Protein AF-A0A3D0STI3-F1 (afdb_monomer_lite)

Foldseek 3Di:
DDPPQDFPDQWDWDADPNDIDTGHGDGDDPPDPQPPDHPDPDDDDDPCVVVVVVVQVVQQVQLVVDDDDVVQPPAFDWDWDDDPNDIKTKTAHSVRPTIDID

Structure (mmCIF, N/CA/C/O backbone):
data_AF-A0A3D0STI3-F1
#
_entry.id   AF-A0A3D0STI3-F1
#
loop_
_atom_site.group_PDB
_atom_site.id
_atom_site.type_symbol
_atom_site.label_atom_id
_atom_site.label_alt_id
_atom_site.label_comp_id
_atom_site.label_asym_id
_atom_site.label_entity_id
_atom_site.label_seq_id
_atom_site.pdbx_PDB_ins_code
_atom_site.Cartn_x
_atom_site.Cartn_y
_atom_site.Cartn_z
_atom_site.occupancy
_atom_site.B_iso_or_equiv
_atom_site.auth_seq_id
_atom_site.auth_comp_id
_atom_site.auth_asym_id
_atom_site.auth_atom_id
_atom_site.pdbx_PDB_model_num
ATOM 1 N N . MET A 1 1 ? -4.125 12.640 -24.286 1.00 36.78 1 MET A N 1
ATOM 2 C CA . MET A 1 1 ? -4.454 13.516 -23.145 1.00 36.78 1 MET A CA 1
ATOM 3 C C . MET A 1 1 ? -3.466 13.141 -22.053 1.00 36.78 1 MET A C 1
ATOM 5 O O . MET A 1 1 ? -3.618 12.083 -21.458 1.00 36.78 1 MET A O 1
ATOM 9 N N . ASP A 1 2 ? -2.382 13.907 -21.917 1.00 35.31 2 ASP A N 1
ATOM 10 C CA . ASP A 1 2 ? -1.295 13.604 -20.977 1.00 35.31 2 ASP A CA 1
ATOM 11 C C . ASP A 1 2 ? -1.667 14.109 -19.587 1.00 35.31 2 ASP A C 1
ATOM 13 O O . ASP A 1 2 ? -1.404 15.254 -19.221 1.00 35.31 2 ASP A O 1
ATOM 17 N N . PHE A 1 3 ? -2.306 13.252 -18.798 1.00 41.69 3 PHE A N 1
ATOM 18 C CA . PHE A 1 3 ? -2.485 13.518 -17.378 1.00 41.69 3 PHE A CA 1
ATOM 19 C C . PHE A 1 3 ? -1.203 13.109 -16.651 1.00 41.69 3 PHE A C 1
ATOM 21 O O . PHE A 1 3 ? -1.072 11.990 -16.160 1.00 41.69 3 PHE A O 1
ATOM 28 N N . ILE A 1 4 ? -0.218 14.012 -16.609 1.00 47.84 4 ILE A N 1
ATOM 29 C CA . ILE A 1 4 ? 0.932 13.846 -15.716 1.00 47.84 4 ILE A CA 1
ATOM 30 C C . ILE A 1 4 ? 0.436 14.120 -14.296 1.00 47.84 4 ILE A C 1
ATOM 32 O O . ILE A 1 4 ? 0.417 15.259 -13.829 1.00 47.84 4 ILE A O 1
ATOM 36 N N . THR A 1 5 ? 0.021 13.062 -13.606 1.00 48.84 5 THR A N 1
ATOM 37 C CA . THR A 1 5 ? -0.314 13.116 -12.184 1.00 48.84 5 THR A CA 1
ATOM 38 C C . THR A 1 5 ? 0.957 13.420 -11.398 1.00 48.84 5 THR A C 1
ATOM 40 O O . THR A 1 5 ? 1.827 12.564 -11.231 1.00 48.84 5 THR A O 1
ATOM 43 N N . ARG A 1 6 ? 1.103 14.670 -10.947 1.00 54.91 6 ARG A N 1
ATOM 44 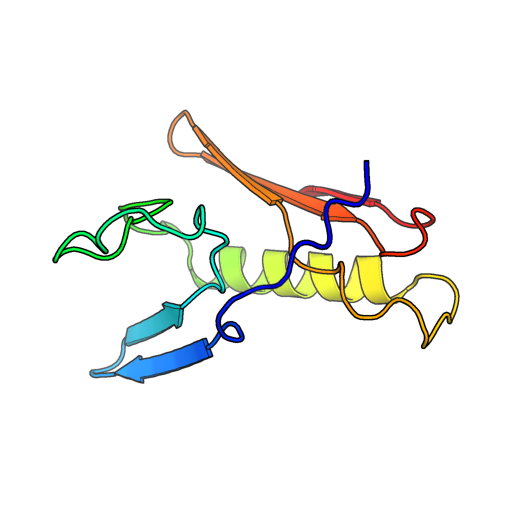C CA . ARG A 1 6 ? 2.228 15.109 -10.120 1.00 54.91 6 ARG A CA 1
ATOM 45 C C . ARG A 1 6 ? 1.707 15.479 -8.741 1.00 54.91 6 ARG A C 1
ATOM 47 O O . ARG A 1 6 ? 0.995 16.466 -8.584 1.00 54.91 6 ARG A O 1
ATOM 54 N N . TYR A 1 7 ? 2.075 14.682 -7.747 1.00 57.66 7 TYR A N 1
ATOM 55 C CA . TYR A 1 7 ? 1.811 15.013 -6.354 1.00 57.66 7 TYR A CA 1
ATOM 56 C C . TYR A 1 7 ? 2.536 16.303 -5.967 1.00 57.66 7 TYR A C 1
ATOM 58 O O . TYR A 1 7 ? 3.682 16.527 -6.366 1.00 57.66 7 TYR A O 1
ATOM 66 N N . ARG A 1 8 ? 1.869 17.152 -5.180 1.00 63.97 8 ARG A N 1
ATOM 67 C CA . ARG A 1 8 ? 2.438 18.428 -4.716 1.00 63.97 8 ARG A CA 1
ATOM 68 C C . ARG A 1 8 ? 3.571 18.220 -3.705 1.00 63.97 8 ARG A C 1
ATOM 70 O O . ARG A 1 8 ? 4.481 19.038 -3.640 1.00 63.97 8 ARG A O 1
ATOM 77 N N . GLN A 1 9 ? 3.514 17.126 -2.947 1.00 66.38 9 GLN A N 1
ATOM 78 C CA . GLN A 1 9 ? 4.488 16.737 -1.927 1.00 66.38 9 GLN A CA 1
ATOM 79 C C . GLN A 1 9 ? 4.514 15.206 -1.767 1.00 66.38 9 GLN A C 1
ATOM 81 O O . GLN A 1 9 ? 3.510 14.567 -2.093 1.00 66.38 9 GLN A O 1
ATOM 86 N N . PRO A 1 10 ? 5.624 14.607 -1.296 1.00 70.06 10 PRO A N 1
ATOM 87 C CA . PRO A 1 10 ? 5.672 13.183 -0.967 1.00 70.06 10 PRO A CA 1
ATOM 88 C C . PRO A 1 10 ? 4.817 12.854 0.267 1.00 70.06 10 PRO A C 1
ATOM 90 O O . PRO A 1 10 ? 4.572 13.717 1.110 1.00 70.06 10 PRO A O 1
ATOM 93 N N . SER A 1 11 ? 4.394 11.593 0.386 1.00 71.19 11 SER A N 1
ATOM 94 C CA . SER A 1 11 ? 3.778 11.063 1.608 1.00 71.19 11 SER A CA 1
ATOM 95 C C . SER A 1 11 ? 4.786 11.075 2.765 1.00 71.19 11 SER A C 1
ATOM 97 O O . SER A 1 11 ? 5.981 10.863 2.550 1.00 71.19 11 SER A O 1
ATOM 99 N N . LEU A 1 12 ? 4.311 11.291 3.990 1.00 78.69 12 LEU A N 1
ATOM 100 C CA . LEU A 1 12 ? 5.122 11.402 5.203 1.00 78.69 12 LEU A CA 1
ATOM 101 C C . LEU A 1 12 ? 4.533 10.535 6.318 1.00 78.69 12 LEU A C 1
ATOM 103 O O . LEU A 1 12 ? 3.320 10.376 6.424 1.00 78.69 12 LEU A O 1
ATOM 107 N N . VAL A 1 13 ? 5.398 10.001 7.175 1.00 77.25 13 VAL A N 1
ATOM 108 C CA . VAL A 1 13 ? 4.992 9.368 8.430 1.00 77.25 13 VAL A CA 1
ATOM 109 C C . VAL A 1 13 ? 5.687 10.093 9.572 1.00 77.25 13 VAL A C 1
ATOM 111 O O . VAL A 1 13 ? 6.907 10.240 9.549 1.00 77.25 13 VAL A O 1
ATOM 114 N N . GLU A 1 14 ? 4.918 10.537 10.558 1.00 83.31 14 GLU A N 1
ATOM 115 C CA . GLU A 1 14 ? 5.407 11.277 11.720 1.00 83.31 14 GLU A CA 1
ATOM 116 C C . GLU A 1 14 ? 4.948 10.600 13.014 1.00 83.31 14 GLU A C 1
ATOM 118 O O . GLU A 1 14 ? 3.882 9.991 13.074 1.00 83.31 14 GLU A O 1
ATOM 123 N N . SER A 1 15 ? 5.765 10.681 14.062 1.00 80.75 15 SER A N 1
ATOM 124 C CA . SER A 1 15 ? 5.420 10.172 15.389 1.00 80.75 15 SER A CA 1
ATOM 125 C C . SER A 1 15 ? 5.221 11.350 16.334 1.00 80.75 15 SER A C 1
ATOM 127 O O . SER A 1 15 ? 6.187 12.037 16.659 1.00 80.75 15 SER A O 1
ATOM 129 N N . GLN A 1 16 ? 3.995 11.566 16.812 1.00 81.44 16 GLN A N 1
ATOM 13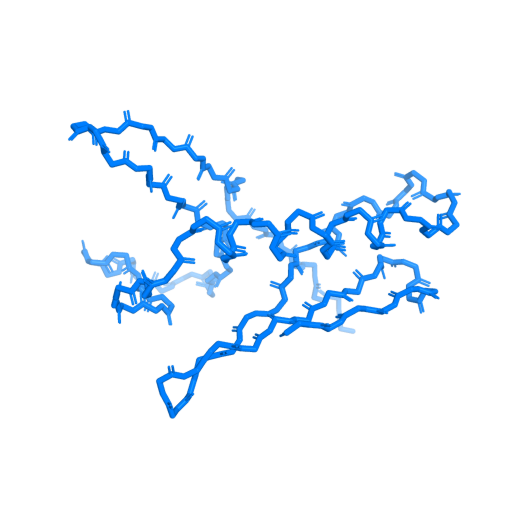0 C CA . GLN A 1 16 ? 3.654 12.689 17.687 1.00 81.44 16 GLN A CA 1
ATOM 131 C C . GLN A 1 16 ? 2.792 12.222 18.863 1.00 81.44 16 GLN A C 1
ATOM 133 O O . GLN A 1 16 ? 1.782 11.555 18.670 1.00 81.44 16 GLN A O 1
ATOM 138 N N . ALA A 1 17 ? 3.188 12.573 20.093 1.00 78.25 17 ALA A N 1
ATOM 139 C CA . ALA A 1 17 ? 2.453 12.251 21.326 1.00 78.25 17 ALA A CA 1
ATOM 140 C C . ALA A 1 17 ? 2.080 10.755 21.489 1.00 78.25 17 ALA A C 1
ATOM 142 O O . ALA A 1 17 ? 1.039 10.422 22.045 1.00 78.25 17 ALA A O 1
ATOM 143 N N . GLY A 1 18 ? 2.927 9.845 20.990 1.00 78.81 18 GLY A N 1
ATOM 144 C CA . GLY A 1 18 ? 2.673 8.398 21.020 1.00 78.81 18 GLY A CA 1
ATOM 145 C C . GLY A 1 18 ? 1.743 7.883 19.913 1.00 78.81 18 GLY A C 1
ATOM 146 O O . GLY A 1 18 ? 1.467 6.687 19.864 1.00 78.81 18 GLY A O 1
ATOM 147 N N . LEU A 1 19 ? 1.290 8.753 19.009 1.00 60.97 19 LEU A N 1
ATOM 148 C CA . LEU A 1 19 ? 0.523 8.402 17.817 1.00 60.97 19 LEU A CA 1
ATOM 149 C C . LEU A 1 19 ? 1.436 8.357 16.589 1.00 60.97 19 LEU A C 1
ATOM 151 O O . LEU A 1 19 ? 2.349 9.170 16.446 1.00 60.97 19 LEU A O 1
ATOM 155 N N . MET A 1 20 ? 1.157 7.419 15.682 1.00 72.12 20 MET A N 1
ATOM 156 C CA . MET A 1 20 ? 1.802 7.345 14.371 1.00 72.12 20 MET A CA 1
ATOM 157 C C . MET A 1 20 ? 0.878 7.995 13.338 1.00 72.12 20 MET A C 1
ATOM 159 O O .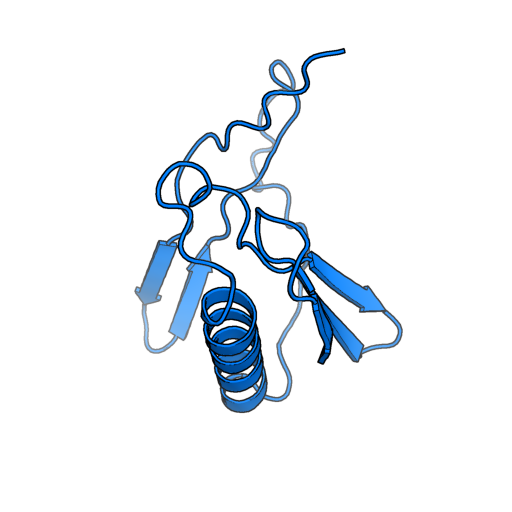 MET A 1 20 ? -0.160 7.438 12.982 1.00 72.12 20 MET A O 1
ATOM 163 N N . LEU A 1 21 ? 1.241 9.194 12.895 1.00 71.56 21 LEU A N 1
ATOM 164 C CA . LEU A 1 21 ? 0.504 9.979 11.913 1.00 71.56 21 LEU A CA 1
ATOM 165 C C . LEU A 1 21 ? 1.006 9.638 10.510 1.00 71.56 21 LEU A C 1
ATOM 167 O O . LEU A 1 21 ? 2.207 9.652 10.248 1.00 71.56 21 LEU A O 1
ATOM 171 N N . VAL A 1 22 ? 0.085 9.331 9.599 1.00 65.75 22 VAL A N 1
ATOM 172 C CA . VAL A 1 22 ? 0.389 9.050 8.191 1.00 65.75 22 VAL A CA 1
ATOM 173 C C . VAL A 1 22 ? -0.231 10.150 7.339 1.00 65.75 22 VAL A C 1
ATOM 175 O O . VAL A 1 22 ? -1.451 10.297 7.297 1.00 65.75 22 VAL A O 1
ATOM 178 N N . PHE A 1 23 ? 0.609 10.907 6.642 1.00 72.19 23 PHE A N 1
ATOM 179 C CA . PHE A 1 23 ? 0.212 11.936 5.690 1.00 72.19 23 PHE A CA 1
ATOM 180 C C . PHE A 1 23 ? 0.397 11.398 4.277 1.00 72.19 23 PHE A C 1
ATOM 182 O O . PHE A 1 23 ? 1.513 11.116 3.845 1.00 72.19 23 PHE A O 1
ATOM 189 N N . LEU A 1 24 ? -0.698 11.247 3.543 1.00 62.34 24 LEU A N 1
ATOM 190 C CA . LEU A 1 24 ? -0.648 10.781 2.163 1.00 62.34 24 LEU A CA 1
ATOM 191 C C . LEU A 1 24 ? -0.459 11.965 1.215 1.00 62.34 24 LEU A C 1
ATOM 193 O O . LEU A 1 24 ? -1.098 13.009 1.367 1.00 62.34 24 LEU A O 1
ATOM 197 N N . ALA A 1 25 ? 0.400 11.789 0.215 1.00 66.38 25 ALA A N 1
ATOM 198 C CA . ALA A 1 25 ? 0.433 12.662 -0.942 1.00 66.38 25 ALA A CA 1
ATOM 199 C C . ALA A 1 25 ? -0.957 12.673 -1.593 1.00 66.38 25 ALA A C 1
ATOM 201 O O . ALA A 1 25 ? -1.498 11.626 -1.945 1.00 66.38 25 ALA A O 1
ATOM 202 N N . SER A 1 26 ? -1.549 13.855 -1.747 1.00 62.03 26 SER A N 1
ATOM 203 C CA . SER A 1 26 ? -2.839 14.015 -2.412 1.00 62.03 26 SER A CA 1
ATOM 204 C C . SER A 1 26 ? -2.675 14.745 -3.741 1.00 62.03 26 SER A C 1
ATOM 206 O O . SER A 1 26 ? -1.768 15.564 -3.934 1.00 62.03 26 SER A O 1
ATOM 208 N N . THR A 1 27 ? -3.549 14.417 -4.686 1.00 58.31 27 THR A N 1
ATOM 209 C CA . THR A 1 27 ? -3.709 15.162 -5.932 1.00 58.31 27 THR A CA 1
ATOM 210 C C . THR A 1 27 ? -4.923 16.066 -5.765 1.00 58.31 27 THR A C 1
ATOM 212 O O . THR A 1 27 ? -6.003 15.614 -5.397 1.00 58.31 27 THR A O 1
ATOM 215 N N . GLY A 1 28 ? -4.728 17.368 -5.957 1.00 56.91 28 GLY A N 1
ATOM 216 C CA . GLY A 1 28 ? -5.800 18.360 -5.981 1.00 56.91 28 GLY A CA 1
ATOM 217 C C . GLY A 1 28 ? -5.775 19.088 -7.318 1.00 56.91 28 GLY A C 1
ATOM 218 O O . GLY A 1 28 ? -4.704 19.255 -7.906 1.00 56.91 28 GLY A O 1
ATOM 219 N N . LEU A 1 29 ? -6.941 19.509 -7.809 1.00 48.38 29 LEU A N 1
ATOM 220 C CA . LEU A 1 29 ? -7.030 20.365 -8.992 1.00 48.38 29 LEU A CA 1
ATOM 221 C C . LEU A 1 29 ? -6.297 21.686 -8.713 1.00 48.38 29 LEU A C 1
ATOM 223 O O . LEU A 1 29 ? -6.547 22.351 -7.708 1.00 48.38 29 LEU A O 1
ATOM 227 N N . ALA A 1 30 ? -5.358 22.049 -9.587 1.00 46.31 30 ALA A N 1
ATOM 228 C CA . ALA A 1 30 ? -4.634 23.309 -9.477 1.00 46.31 30 ALA A CA 1
ATOM 229 C C . ALA A 1 30 ? -5.610 24.483 -9.674 1.00 46.31 30 ALA A C 1
ATOM 231 O O . ALA A 1 30 ? -6.200 24.605 -10.743 1.00 46.31 30 ALA A O 1
ATOM 232 N N . GLY A 1 31 ? -5.762 25.338 -8.657 1.00 52.91 31 GLY A N 1
ATOM 233 C CA . GLY A 1 31 ? -6.561 26.570 -8.731 1.00 52.91 31 GLY A CA 1
ATOM 234 C C . GLY A 1 31 ? -7.691 26.690 -7.706 1.00 52.91 31 GLY A C 1
ATOM 235 O O . GLY A 1 31 ? -8.185 27.794 -7.503 1.00 52.91 31 GLY A O 1
ATOM 236 N N . GLU A 1 32 ? -8.061 25.610 -7.016 1.00 54.59 32 GLU A N 1
ATOM 237 C CA . GLU A 1 32 ? -9.064 25.679 -5.948 1.00 54.59 32 GLU A CA 1
ATOM 238 C C . GLU A 1 32 ? -8.434 26.194 -4.638 1.00 54.59 32 GLU A C 1
ATOM 240 O O . GLU A 1 32 ? -7.357 25.717 -4.249 1.00 54.59 32 GLU A O 1
ATOM 245 N N . PRO A 1 33 ? -9.059 27.166 -3.942 1.00 53.06 33 PRO A N 1
ATOM 246 C CA . PRO A 1 33 ? -8.580 27.629 -2.648 1.00 53.06 33 PRO A CA 1
ATOM 247 C C . PRO A 1 33 ? -8.506 26.449 -1.679 1.00 53.06 33 PRO A C 1
ATOM 249 O O . PRO A 1 33 ? -9.474 25.719 -1.483 1.00 53.06 33 PRO A O 1
ATOM 252 N N . GLN A 1 34 ? -7.329 26.259 -1.080 1.00 53.59 34 GLN A N 1
ATOM 253 C CA . GLN A 1 34 ? -7.086 25.216 -0.092 1.00 53.59 34 GLN A CA 1
ATOM 254 C C . GLN A 1 34 ? -8.069 25.420 1.075 1.00 53.59 34 GLN A C 1
ATOM 256 O O . GLN A 1 34 ? -7.974 26.452 1.746 1.00 53.59 34 GLN A O 1
ATOM 261 N N . PRO A 1 35 ? -9.017 24.500 1.335 1.00 51.72 35 PRO A N 1
ATOM 262 C CA . PRO A 1 35 ? -9.860 24.627 2.512 1.00 51.72 35 PRO A CA 1
ATOM 263 C C . PRO A 1 35 ? -8.962 24.659 3.757 1.00 51.72 35 PRO A C 1
ATOM 265 O O . PRO A 1 35 ? -7.957 23.949 3.824 1.00 51.72 35 PRO A O 1
ATOM 268 N N . ALA A 1 36 ? -9.306 25.500 4.740 1.00 56.25 36 ALA A N 1
ATOM 269 C CA . ALA A 1 36 ? -8.562 25.633 6.003 1.00 56.25 36 ALA A CA 1
ATOM 270 C C . ALA A 1 36 ? -8.422 24.291 6.756 1.00 56.25 36 ALA A C 1
ATOM 272 O O . ALA A 1 36 ? -7.547 24.122 7.601 1.00 56.25 36 ALA A O 1
ATOM 273 N N . VAL A 1 37 ? -9.274 23.329 6.404 1.00 54.53 37 VAL A N 1
ATOM 274 C CA . VAL A 1 37 ? -9.179 21.916 6.748 1.00 54.53 37 VAL A CA 1
ATOM 275 C C . VAL A 1 37 ? -8.653 21.194 5.510 1.00 54.53 37 VAL A C 1
ATOM 277 O O . VAL A 1 37 ? -9.313 21.217 4.472 1.00 54.53 37 VAL A O 1
ATOM 280 N N . LEU A 1 38 ? -7.472 20.566 5.597 1.00 52.75 38 LEU A N 1
ATOM 281 C CA . LEU A 1 38 ? -6.965 19.676 4.543 1.00 52.75 38 LEU A CA 1
ATOM 282 C C . LEU A 1 38 ? -8.103 18.740 4.104 1.00 52.75 38 LEU A C 1
ATOM 284 O O . LEU A 1 38 ? -8.742 18.165 4.987 1.00 52.75 38 LEU A O 1
ATOM 288 N N . PRO A 1 39 ? -8.389 18.577 2.797 1.00 49.62 39 PRO A N 1
ATOM 289 C CA . PRO A 1 39 ? -9.441 17.670 2.363 1.00 49.62 39 PRO A CA 1
ATOM 290 C C . PRO A 1 39 ? -9.079 16.261 2.836 1.00 49.62 39 PRO A C 1
ATOM 292 O O . PRO A 1 39 ? -8.178 15.612 2.301 1.00 49.62 39 PRO A O 1
ATOM 295 N N . ALA A 1 40 ? -9.739 15.827 3.906 1.00 52.72 40 ALA A N 1
ATOM 296 C CA . ALA A 1 40 ? -9.576 14.500 4.451 1.00 52.72 40 ALA A CA 1
ATOM 297 C C . ALA A 1 40 ? -10.248 13.544 3.468 1.00 52.72 40 ALA A C 1
ATOM 299 O O . ALA A 1 40 ? -11.469 13.523 3.345 1.00 52.72 40 ALA A O 1
ATOM 300 N N . ILE A 1 41 ? -9.438 12.777 2.739 1.00 52.00 41 ILE A N 1
ATOM 301 C CA . ILE A 1 41 ? -9.932 11.732 1.832 1.00 52.00 41 ILE A CA 1
ATOM 302 C C . ILE A 1 41 ? -10.707 10.681 2.650 1.00 52.00 41 ILE A C 1
ATOM 304 O O . ILE A 1 41 ? -11.697 10.127 2.183 1.00 52.00 41 ILE A O 1
ATOM 308 N N . PHE A 1 42 ? -10.296 10.476 3.909 1.00 55.03 42 PHE A N 1
ATOM 309 C CA . PHE A 1 42 ? -10.992 9.677 4.910 1.00 55.03 42 PHE A CA 1
ATOM 310 C C . PHE A 1 42 ? -10.855 10.325 6.294 1.00 55.03 42 PHE A C 1
ATOM 312 O O . PHE A 1 42 ? -9.784 10.813 6.650 1.00 55.03 42 PHE A O 1
ATOM 319 N N . SER A 1 43 ? -11.923 10.289 7.091 1.00 62.66 43 SER A N 1
ATOM 320 C CA . SER A 1 43 ? -11.909 10.614 8.522 1.00 62.66 43 SER A CA 1
ATOM 321 C C . SER A 1 43 ? -12.425 9.410 9.306 1.00 62.66 43 SER A C 1
ATOM 323 O O . SER A 1 43 ? -13.501 8.897 8.991 1.00 62.66 43 SER A O 1
ATOM 325 N N . GLY A 1 44 ? -11.684 8.952 10.313 1.00 71.06 44 GLY A N 1
ATOM 326 C CA . GLY A 1 44 ? -12.092 7.825 11.149 1.00 71.06 44 GLY A CA 1
ATOM 327 C C . GLY A 1 44 ? -10.918 7.142 11.840 1.00 71.06 44 GLY A C 1
ATOM 328 O O . GLY A 1 44 ? -9.774 7.579 11.732 1.00 71.06 44 GLY A O 1
ATOM 329 N N . GLU A 1 45 ? -11.217 6.051 12.537 1.00 75.38 45 GLU A N 1
ATOM 330 C CA . GLU A 1 45 ? -10.237 5.244 13.261 1.00 75.38 45 GLU A CA 1
ATOM 331 C C . GLU A 1 45 ? -10.037 3.892 12.572 1.00 75.38 45 GLU A C 1
ATOM 333 O O . GLU A 1 45 ? -10.984 3.259 12.098 1.00 75.38 45 GLU A O 1
ATOM 338 N N . ILE A 1 46 ? -8.790 3.424 12.534 1.00 83.69 46 ILE A N 1
ATOM 339 C CA . ILE A 1 46 ? -8.464 2.081 12.059 1.00 83.69 46 ILE A CA 1
ATOM 340 C C . ILE A 1 46 ? -8.606 1.117 13.232 1.00 83.69 46 ILE A C 1
ATOM 342 O O . ILE A 1 46 ? -7.836 1.186 14.185 1.00 83.69 46 ILE A O 1
ATOM 346 N N . ALA A 1 47 ? -9.545 0.174 13.134 1.00 87.00 47 ALA A N 1
ATOM 347 C CA . ALA A 1 47 ? -9.798 -0.800 14.199 1.00 87.00 47 ALA A CA 1
ATOM 348 C C . ALA A 1 47 ? -8.569 -1.669 14.536 1.00 87.00 47 ALA A C 1
ATOM 350 O O . ALA A 1 47 ? -8.385 -2.069 15.681 1.00 87.00 47 ALA A O 1
ATOM 351 N N . GLN A 1 48 ? -7.723 -1.968 13.542 1.00 86.62 48 GLN A N 1
ATOM 352 C CA . GLN A 1 48 ? -6.514 -2.784 13.707 1.00 86.62 48 GLN A CA 1
ATOM 353 C C . GLN A 1 48 ? -5.305 -2.147 12.993 1.00 86.62 48 GLN A C 1
ATOM 355 O O . GLN A 1 48 ? -4.933 -2.580 11.897 1.00 86.62 48 GLN A O 1
ATOM 360 N N . PRO A 1 49 ? -4.656 -1.127 13.589 1.00 83.81 49 PRO A N 1
ATOM 361 C CA . PRO A 1 49 ? -3.609 -0.347 12.919 1.00 83.81 49 PRO A CA 1
ATOM 362 C C . PRO A 1 49 ? -2.399 -1.179 12.474 1.00 83.81 49 PRO A C 1
ATOM 364 O O . PRO A 1 49 ? -1.847 -0.955 11.399 1.00 83.81 49 PRO A O 1
ATOM 367 N N . LEU A 1 50 ? -2.005 -2.182 13.268 1.00 86.81 50 LEU A N 1
ATOM 368 C CA . LEU A 1 50 ? -0.881 -3.064 12.933 1.00 86.81 50 LEU A CA 1
ATOM 369 C C . LEU A 1 50 ? -1.192 -3.984 11.749 1.00 86.81 50 LEU A C 1
ATOM 371 O O . LEU A 1 50 ? -0.321 -4.206 10.908 1.00 86.81 50 LEU A O 1
ATOM 375 N N . VAL A 1 51 ? -2.426 -4.490 11.662 1.00 90.38 51 VAL A N 1
ATOM 376 C CA . VAL A 1 51 ? -2.879 -5.298 10.521 1.00 90.38 51 VAL A CA 1
ATOM 377 C C . VAL A 1 51 ? -2.895 -4.429 9.271 1.00 90.38 51 VAL A C 1
ATOM 379 O O . VAL A 1 51 ? -2.281 -4.793 8.275 1.00 90.38 51 VAL A O 1
ATOM 382 N N . PHE A 1 52 ? -3.492 -3.239 9.354 1.00 87.56 52 PHE A N 1
ATOM 383 C CA . PHE A 1 52 ? -3.512 -2.271 8.259 1.00 87.56 52 PHE A CA 1
ATOM 384 C C . PHE A 1 52 ? -2.099 -1.939 7.747 1.00 87.56 52 PHE A C 1
ATOM 386 O O . PHE A 1 52 ? -1.829 -2.063 6.554 1.00 87.56 52 PHE A O 1
ATOM 393 N N . ARG A 1 53 ? -1.157 -1.627 8.650 1.00 86.88 53 ARG A N 1
ATOM 394 C CA . ARG A 1 53 ? 0.262 -1.415 8.315 1.00 86.88 53 ARG A CA 1
ATOM 395 C C . ARG A 1 53 ? 0.868 -2.617 7.587 1.00 86.88 53 ARG A C 1
ATOM 397 O O . ARG A 1 53 ? 1.541 -2.443 6.575 1.00 86.88 53 ARG A O 1
ATOM 404 N N . ASN A 1 54 ? 0.672 -3.826 8.111 1.00 92.44 54 ASN A N 1
ATOM 405 C CA . ASN A 1 54 ? 1.249 -5.037 7.526 1.00 92.44 54 ASN A CA 1
ATOM 406 C C . ASN A 1 54 ? 0.675 -5.319 6.131 1.00 92.44 54 ASN A C 1
ATOM 408 O O . ASN A 1 54 ? 1.423 -5.734 5.250 1.00 92.44 54 ASN A O 1
ATOM 412 N N . LEU A 1 55 ? -0.613 -5.042 5.909 1.00 92.06 55 LEU A N 1
ATOM 413 C CA . LEU A 1 55 ? -1.242 -5.162 4.594 1.00 92.06 55 LEU A CA 1
ATOM 414 C C . LEU A 1 55 ? -0.662 -4.149 3.597 1.00 92.06 55 LEU A C 1
ATOM 416 O O . LEU A 1 55 ? -0.318 -4.539 2.484 1.00 92.06 55 LEU A O 1
ATOM 420 N N . LEU A 1 56 ? -0.442 -2.891 3.998 1.00 89.56 56 LEU A N 1
ATOM 421 C CA . LEU A 1 56 ? 0.237 -1.898 3.150 1.00 89.56 56 LEU A CA 1
ATOM 422 C C . LEU A 1 56 ? 1.660 -2.332 2.765 1.00 89.56 56 LEU A C 1
ATOM 424 O O . LEU A 1 56 ? 2.056 -2.218 1.604 1.00 89.56 56 LEU A O 1
ATOM 428 N N . LEU A 1 57 ? 2.425 -2.865 3.723 1.00 90.75 57 LEU A N 1
ATOM 429 C CA . LEU A 1 57 ? 3.771 -3.384 3.465 1.00 90.75 57 LEU A CA 1
ATOM 430 C C . LEU A 1 57 ? 3.745 -4.620 2.555 1.00 90.75 57 LEU A C 1
ATOM 432 O O . LEU A 1 57 ? 4.574 -4.722 1.654 1.00 90.75 57 LEU A O 1
ATOM 436 N N . GLY A 1 58 ? 2.786 -5.527 2.752 1.00 93.12 58 GLY A N 1
ATOM 437 C CA . GLY A 1 58 ? 2.611 -6.711 1.912 1.00 93.12 58 GLY A CA 1
ATOM 438 C C . GLY A 1 58 ? 2.241 -6.354 0.473 1.00 93.12 58 GLY A C 1
ATOM 439 O O . GLY A 1 58 ? 2.826 -6.896 -0.465 1.00 93.12 58 GLY A O 1
ATOM 440 N N . LEU A 1 59 ? 1.339 -5.385 0.281 1.00 91.75 59 LEU A N 1
ATOM 441 C CA . LEU A 1 59 ? 1.005 -4.854 -1.042 1.00 91.75 59 LEU A CA 1
ATOM 442 C C . LEU A 1 59 ? 2.243 -4.279 -1.729 1.00 91.75 59 LEU A C 1
ATOM 4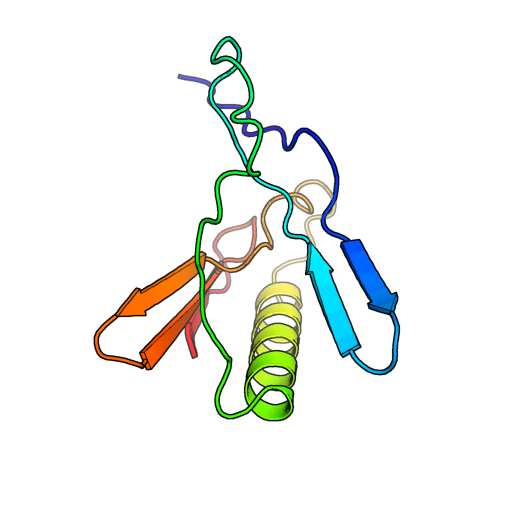44 O O . LEU A 1 59 ? 2.525 -4.662 -2.862 1.00 91.75 59 LEU A O 1
ATOM 448 N N . ARG A 1 60 ? 3.010 -3.431 -1.027 1.00 88.25 60 ARG A N 1
ATOM 449 C CA . ARG A 1 60 ? 4.272 -2.869 -1.529 1.00 88.25 60 ARG A CA 1
ATOM 450 C C . ARG A 1 60 ? 5.240 -3.967 -1.971 1.00 88.25 60 ARG A C 1
ATOM 452 O O . ARG A 1 60 ? 5.700 -3.935 -3.106 1.00 88.25 60 ARG A O 1
ATOM 459 N N . GLN A 1 61 ? 5.537 -4.927 -1.096 1.00 91.44 61 GLN A N 1
ATOM 460 C CA . GLN A 1 61 ? 6.465 -6.023 -1.404 1.00 91.44 61 GLN A CA 1
ATOM 461 C C . GLN A 1 61 ? 5.996 -6.831 -2.616 1.00 91.44 61 GLN A C 1
ATOM 463 O O . GLN A 1 61 ? 6.796 -7.190 -3.478 1.00 91.44 61 GLN A O 1
ATOM 468 N N . THR A 1 62 ? 4.686 -7.065 -2.718 1.00 92.56 62 THR A N 1
ATOM 469 C CA . THR A 1 62 ? 4.106 -7.789 -3.849 1.00 92.56 62 THR A CA 1
ATOM 470 C C . THR A 1 62 ? 4.308 -7.013 -5.147 1.00 92.56 62 THR A C 1
ATOM 472 O O . THR A 1 62 ? 4.843 -7.568 -6.102 1.00 92.56 62 THR A O 1
ATOM 475 N N . VAL A 1 63 ? 3.965 -5.722 -5.206 1.00 89.75 63 VAL A N 1
ATOM 476 C CA . VAL A 1 63 ? 4.138 -4.931 -6.441 1.00 89.75 63 VAL A CA 1
ATOM 477 C C . VAL A 1 63 ? 5.598 -4.600 -6.762 1.00 89.75 63 VAL A C 1
ATOM 479 O O . VAL A 1 63 ? 5.917 -4.344 -7.924 1.00 89.75 63 VAL A O 1
ATOM 482 N N . GLU A 1 64 ? 6.499 -4.644 -5.777 1.00 87.44 64 GLU A N 1
ATOM 483 C CA . GLU A 1 64 ? 7.950 -4.554 -5.986 1.00 87.44 64 GLU A CA 1
ATOM 484 C C . GLU A 1 64 ? 8.528 -5.801 -6.679 1.00 87.44 64 GLU A C 1
ATOM 486 O O . GLU A 1 64 ? 9.550 -5.676 -7.347 1.00 87.44 64 GLU A O 1
ATOM 491 N N . SER A 1 65 ? 7.851 -6.961 -6.635 1.00 90.12 65 SER A N 1
ATOM 492 C CA . SER A 1 65 ? 8.254 -8.175 -7.382 1.00 90.12 65 SER A CA 1
ATOM 493 C C . SER A 1 65 ? 8.103 -8.063 -8.909 1.00 90.12 65 SER A C 1
ATOM 495 O O . SER A 1 65 ? 8.412 -8.995 -9.652 1.00 90.12 65 SER A O 1
ATOM 497 N N . ARG A 1 66 ? 7.624 -6.911 -9.387 1.00 86.75 66 ARG A N 1
ATOM 498 C CA . ARG A 1 66 ? 7.514 -6.563 -10.802 1.00 86.75 66 ARG A CA 1
ATOM 499 C C . ARG A 1 66 ? 8.829 -6.731 -11.562 1.00 86.75 66 ARG A C 1
ATOM 501 O O . ARG A 1 66 ? 9.922 -6.630 -11.007 1.00 86.75 66 ARG A O 1
ATOM 508 N N . PHE A 1 67 ? 8.723 -6.810 -12.887 1.00 84.62 67 PHE A N 1
ATOM 509 C CA . PHE A 1 67 ? 9.889 -6.672 -13.757 1.00 84.62 67 PHE A CA 1
ATOM 510 C C . PHE A 1 67 ? 10.656 -5.375 -13.466 1.00 84.62 67 PHE A C 1
ATOM 512 O O . PHE A 1 67 ? 10.066 -4.288 -13.366 1.00 84.62 67 PHE A O 1
ATOM 519 N N . TYR A 1 68 ? 11.981 -5.500 -13.354 1.00 83.44 68 TYR A N 1
ATOM 520 C CA . TYR A 1 68 ? 12.873 -4.384 -13.066 1.00 83.44 68 TYR A CA 1
ATOM 521 C C . TYR A 1 68 ? 12.824 -3.353 -14.202 1.00 83.44 68 TYR A C 1
ATOM 523 O O . TYR A 1 68 ? 13.346 -3.552 -15.296 1.00 83.44 68 TYR A O 1
ATOM 531 N N . ARG A 1 69 ? 12.142 -2.244 -13.920 1.00 79.69 69 ARG A N 1
ATOM 532 C CA . ARG A 1 69 ? 11.968 -1.077 -14.796 1.00 79.69 69 ARG A CA 1
ATOM 533 C C . ARG A 1 69 ? 12.216 0.176 -13.956 1.00 79.69 69 ARG A C 1
ATOM 535 O O . ARG A 1 69 ? 11.279 0.628 -13.285 1.00 79.69 69 ARG A O 1
ATOM 542 N N . PRO A 1 70 ? 13.471 0.649 -13.853 1.00 77.06 70 PRO A N 1
ATOM 543 C CA . PRO A 1 70 ? 13.838 1.768 -12.982 1.00 77.06 70 PRO A CA 1
ATOM 544 C C . PRO A 1 70 ? 13.246 3.101 -13.456 1.00 77.06 70 PRO A C 1
ATOM 546 O O . PRO A 1 70 ? 13.117 4.026 -12.666 1.00 77.06 70 PRO A O 1
ATOM 549 N N . ASP A 1 71 ? 12.811 3.180 -14.711 1.00 80.38 71 ASP A N 1
ATOM 550 C CA . ASP A 1 71 ? 12.073 4.296 -15.306 1.00 80.38 71 ASP A CA 1
ATOM 551 C C . ASP A 1 71 ? 10.658 4.479 -14.721 1.00 80.38 71 ASP A C 1
ATOM 553 O O . ASP A 1 71 ? 10.109 5.578 -14.755 1.00 80.38 71 ASP A O 1
ATOM 557 N N . LEU A 1 72 ? 10.079 3.429 -14.128 1.00 70.75 72 LEU A N 1
ATOM 558 C CA . LEU A 1 72 ? 8.672 3.380 -13.720 1.00 70.75 72 LEU A CA 1
ATOM 559 C C . LEU A 1 72 ? 8.489 3.310 -12.192 1.00 70.75 72 LEU A C 1
ATOM 561 O O . LEU A 1 72 ? 7.679 2.548 -11.687 1.00 70.75 72 LEU A O 1
ATOM 565 N N . TRP A 1 73 ? 9.233 4.074 -11.397 1.00 67.00 73 TRP A N 1
ATOM 566 C CA . TRP A 1 73 ? 9.112 4.024 -9.925 1.00 67.00 73 TRP A CA 1
ATOM 567 C C . TRP A 1 73 ? 7.919 4.813 -9.352 1.00 67.00 73 TRP A C 1
ATOM 569 O O . TRP A 1 73 ? 7.614 4.693 -8.171 1.00 67.00 73 TRP A O 1
ATOM 579 N N . ARG A 1 74 ? 7.244 5.625 -10.174 1.00 63.56 74 ARG A N 1
ATOM 580 C CA . ARG A 1 74 ? 6.319 6.680 -9.720 1.00 63.56 74 ARG A CA 1
ATOM 581 C C . ARG A 1 74 ? 4.863 6.258 -9.473 1.00 63.56 74 ARG A C 1
ATOM 583 O O . ARG A 1 74 ? 4.072 7.112 -9.096 1.00 63.56 74 ARG A O 1
ATOM 590 N N . LEU A 1 75 ? 4.492 4.997 -9.701 1.00 61.50 75 LEU A N 1
ATOM 591 C CA . LEU A 1 75 ? 3.096 4.529 -9.653 1.00 61.50 75 LEU A CA 1
ATOM 592 C C . LEU A 1 75 ? 2.961 3.270 -8.783 1.00 61.50 75 LEU A C 1
ATOM 594 O O . LEU A 1 75 ? 2.572 2.217 -9.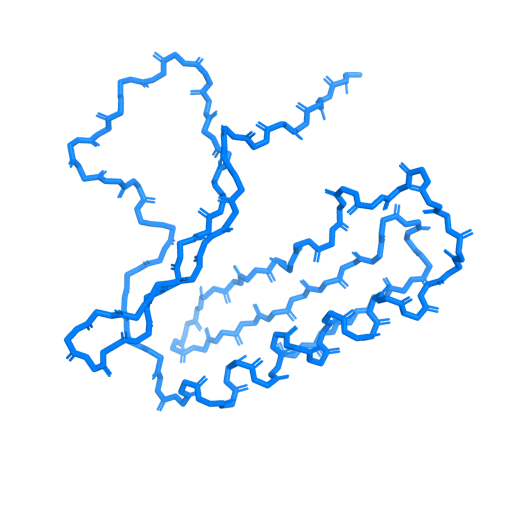275 1.00 61.50 75 LEU A O 1
ATOM 598 N N . LEU A 1 76 ? 3.334 3.368 -7.504 1.00 66.75 76 LEU A N 1
ATOM 599 C CA . LEU A 1 76 ? 3.266 2.249 -6.546 1.00 66.75 76 LEU A CA 1
ATOM 600 C C . LEU A 1 76 ? 2.346 2.529 -5.348 1.00 66.75 76 LEU A C 1
ATOM 602 O O . LEU A 1 76 ? 2.304 1.730 -4.412 1.00 66.75 76 LEU A O 1
ATOM 606 N N . ASP A 1 77 ? 1.633 3.657 -5.351 1.00 76.50 77 ASP A N 1
ATOM 607 C CA . ASP A 1 77 ? 0.713 3.978 -4.265 1.00 76.50 77 ASP A CA 1
ATOM 608 C C . ASP A 1 77 ? -0.525 3.069 -4.347 1.00 76.50 77 ASP A C 1
ATOM 610 O O . ASP A 1 77 ? -1.119 2.932 -5.423 1.00 76.50 77 ASP A O 1
ATOM 614 N N . PRO A 1 78 ? -0.944 2.442 -3.234 1.00 82.88 78 PRO A N 1
ATOM 615 C CA . PRO A 1 78 ? -2.154 1.641 -3.220 1.00 82.88 78 PRO A CA 1
ATOM 616 C C . PRO A 1 78 ? -3.402 2.529 -3.331 1.00 82.88 78 PRO A C 1
ATOM 618 O O . PRO A 1 78 ? -3.488 3.605 -2.740 1.00 82.88 78 PRO A O 1
ATOM 621 N N . VAL A 1 79 ? -4.414 2.031 -4.033 1.00 85.69 79 VAL A N 1
ATOM 622 C CA . VAL A 1 79 ? -5.776 2.564 -4.023 1.00 85.69 79 VAL A CA 1
ATOM 623 C C . VAL A 1 79 ? -6.500 1.994 -2.808 1.00 85.69 79 VAL A C 1
ATOM 625 O O . VAL A 1 79 ? -6.644 0.778 -2.677 1.00 85.69 79 VAL A O 1
ATOM 628 N N . ILE A 1 80 ? -6.976 2.870 -1.924 1.00 85.94 80 ILE A N 1
ATOM 629 C CA . ILE A 1 80 ? -7.730 2.484 -0.728 1.00 85.94 80 ILE A CA 1
ATOM 630 C C . ILE A 1 80 ? -9.166 2.975 -0.875 1.00 85.94 80 ILE A C 1
ATOM 632 O O . ILE A 1 80 ? -9.405 4.164 -1.067 1.00 85.94 80 ILE A O 1
ATOM 636 N N . THR A 1 81 ? -10.121 2.055 -0.768 1.00 84.94 81 THR A N 1
ATOM 637 C CA . THR A 1 81 ? -11.556 2.359 -0.756 1.00 84.94 81 THR A CA 1
ATOM 638 C C . THR A 1 81 ? -12.131 2.011 0.611 1.00 84.94 81 THR A C 1
ATOM 640 O O . THR A 1 81 ? -11.871 0.928 1.136 1.00 84.94 81 THR A O 1
ATOM 643 N N . SER A 1 82 ? -12.926 2.914 1.182 1.00 83.75 82 SER A N 1
ATOM 644 C CA . SER A 1 82 ? -13.637 2.700 2.446 1.00 83.75 82 SER A CA 1
ATOM 645 C C . SER A 1 82 ? -15.134 2.560 2.199 1.00 83.75 82 SER A C 1
ATOM 647 O O . SER A 1 82 ? -15.713 3.336 1.440 1.00 83.75 82 SER A O 1
ATOM 649 N N . GLY A 1 83 ? -15.770 1.584 2.843 1.00 82.38 83 GLY A N 1
ATOM 650 C CA . GLY A 1 83 ? -17.213 1.371 2.765 1.00 82.38 83 GLY A CA 1
ATOM 651 C C . GLY A 1 83 ? -17.674 0.287 3.733 1.00 82.38 83 GLY A C 1
ATOM 652 O O . GLY A 1 83 ? -16.926 -0.634 4.036 1.00 82.38 83 GLY A O 1
ATOM 653 N N . HIS A 1 84 ? -18.901 0.388 4.254 1.00 86.31 84 HIS A N 1
ATOM 654 C CA . HIS A 1 84 ? -19.476 -0.607 5.179 1.00 86.31 84 HIS A CA 1
ATOM 655 C C . HIS A 1 84 ? -18.588 -0.951 6.395 1.00 86.31 84 HIS A C 1
ATOM 657 O O . HIS A 1 84 ? -18.582 -2.089 6.856 1.00 86.31 84 HIS A O 1
ATOM 663 N N . ARG A 1 85 ? -17.845 0.032 6.934 1.00 83.75 85 ARG A N 1
ATOM 664 C CA . ARG A 1 85 ? -16.863 -0.151 8.030 1.00 83.75 85 ARG A CA 1
ATOM 665 C C . ARG A 1 85 ? -15.709 -1.105 7.682 1.00 83.75 85 ARG A C 1
ATOM 667 O O . ARG A 1 85 ? -15.041 -1.615 8.578 1.00 83.75 85 ARG A O 1
ATOM 674 N N . LEU A 1 86 ? -15.472 -1.328 6.394 1.00 86.31 86 LEU A N 1
ATOM 675 C CA . LEU A 1 86 ? -14.376 -2.117 5.857 1.00 86.31 86 LEU A CA 1
ATOM 676 C C . LEU A 1 86 ? -13.488 -1.233 4.983 1.00 86.31 86 LEU A C 1
ATOM 678 O O . LEU A 1 86 ? -13.933 -0.247 4.390 1.00 86.31 86 LEU A O 1
ATOM 682 N N . LEU A 1 87 ? -12.221 -1.623 4.908 1.00 87.81 87 LEU A N 1
ATOM 683 C CA . LEU A 1 87 ? -11.256 -1.062 3.982 1.00 87.81 87 LEU A CA 1
ATOM 684 C C . LEU A 1 87 ? -10.894 -2.120 2.963 1.00 87.81 87 LEU A C 1
ATOM 686 O O . LEU A 1 87 ? -10.692 -3.283 3.299 1.00 87.81 87 LEU A O 1
ATOM 690 N N . ARG A 1 88 ? -10.783 -1.676 1.724 1.00 89.38 88 ARG A N 1
ATOM 691 C CA . ARG A 1 88 ? -10.284 -2.465 0.617 1.00 89.38 88 ARG A CA 1
ATOM 692 C C . ARG A 1 88 ? -9.058 -1.775 0.062 1.00 89.38 88 ARG A C 1
ATOM 694 O O . ARG A 1 88 ? -9.109 -0.577 -0.216 1.00 89.38 88 ARG A O 1
ATOM 701 N N . MET A 1 89 ? -7.987 -2.532 -0.119 1.00 91.06 89 MET A N 1
ATOM 702 C CA . MET A 1 89 ? -6.719 -2.009 -0.605 1.00 91.06 89 MET A CA 1
ATOM 703 C C . MET A 1 89 ? -6.306 -2.752 -1.868 1.00 91.06 89 MET A C 1
ATOM 705 O O . MET A 1 89 ? -6.308 -3.980 -1.920 1.00 91.06 89 MET A O 1
ATOM 709 N N . GLU A 1 90 ? -5.945 -2.003 -2.899 1.00 89.69 90 GLU A N 1
ATOM 710 C CA . GLU A 1 90 ? -5.518 -2.531 -4.190 1.00 89.69 90 GLU A CA 1
ATOM 711 C C . GLU A 1 90 ? -4.221 -1.848 -4.599 1.00 89.69 90 GLU A C 1
ATOM 713 O O . GLU A 1 90 ? -4.062 -0.652 -4.391 1.00 89.69 90 GLU A O 1
ATOM 718 N N . CYS A 1 91 ? -3.278 -2.583 -5.177 1.00 88.69 91 CYS A N 1
ATOM 719 C CA . CYS A 1 91 ? -2.026 -2.000 -5.643 1.00 88.69 91 CYS A CA 1
ATOM 720 C C . CYS A 1 91 ? -1.627 -2.585 -6.994 1.00 88.69 91 CYS A C 1
ATOM 722 O O . CYS A 1 91 ? -1.819 -3.776 -7.257 1.00 88.69 91 CYS A O 1
ATOM 724 N N . PHE A 1 92 ? -1.064 -1.733 -7.843 1.00 87.94 92 PHE A N 1
ATOM 725 C CA . PHE A 1 92 ? -0.630 -2.072 -9.188 1.00 87.94 92 PHE A CA 1
ATOM 726 C C . PHE A 1 92 ? 0.839 -1.712 -9.329 1.00 87.94 92 PHE A C 1
ATOM 728 O O . PHE A 1 92 ? 1.266 -0.626 -8.949 1.00 87.94 92 PHE A O 1
ATOM 735 N N . SER A 1 93 ? 1.623 -2.616 -9.904 1.00 85.56 93 SER A N 1
ATOM 736 C CA . SER A 1 93 ? 2.965 -2.254 -10.347 1.00 85.56 93 SER A CA 1
ATOM 737 C C . SER A 1 93 ? 2.891 -1.259 -11.506 1.00 85.56 93 SER A C 1
ATOM 739 O O . SER A 1 93 ? 2.048 -1.385 -12.394 1.00 85.56 93 SER A O 1
ATOM 741 N N . SER A 1 94 ? 3.838 -0.330 -11.573 1.00 82.31 94 SER A N 1
ATOM 742 C CA . S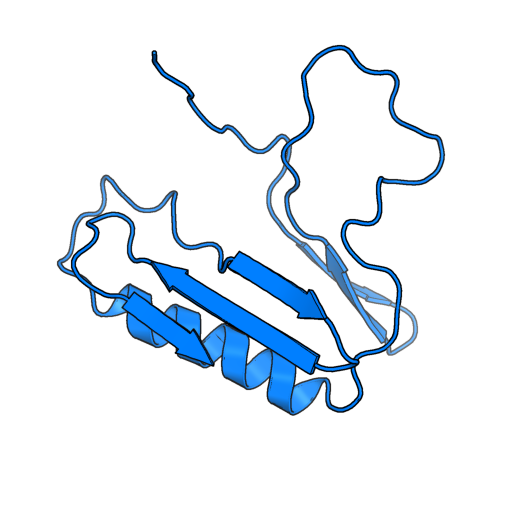ER A 1 94 ? 3.884 0.678 -12.635 1.00 82.31 94 SER A CA 1
ATOM 743 C C . SER A 1 94 ? 4.040 0.123 -14.059 1.00 82.31 94 SER A C 1
ATOM 745 O O . SER A 1 94 ? 3.790 0.835 -15.024 1.00 82.31 94 SER A O 1
ATOM 747 N N . CYS A 1 95 ? 4.495 -1.125 -14.212 1.00 83.00 95 CYS A N 1
ATOM 748 C CA . CYS A 1 95 ? 4.570 -1.820 -15.502 1.00 83.00 95 CYS A CA 1
ATOM 749 C C . CYS A 1 95 ? 3.351 -2.718 -15.778 1.00 83.00 95 CYS A C 1
ATOM 751 O O . CYS A 1 95 ? 3.386 -3.501 -16.723 1.00 83.00 95 CYS A O 1
ATOM 753 N N . ALA A 1 96 ? 2.311 -2.643 -14.940 1.00 84.25 96 ALA A N 1
ATOM 754 C CA . ALA A 1 96 ? 1.070 -3.416 -15.020 1.00 84.25 96 ALA A CA 1
ATOM 755 C C . ALA A 1 96 ? 1.235 -4.953 -15.007 1.00 84.25 96 ALA A C 1
ATOM 757 O O . ALA A 1 96 ? 0.289 -5.675 -15.304 1.00 84.25 96 ALA A O 1
ATOM 758 N N . SER A 1 97 ? 2.413 -5.467 -14.637 1.00 86.69 97 SER A N 1
ATOM 759 C CA . SER A 1 97 ? 2.694 -6.915 -14.608 1.00 86.69 97 SER A CA 1
ATOM 760 C C . SER A 1 97 ? 2.240 -7.612 -13.323 1.00 86.69 97 SER A C 1
ATOM 762 O O . SER A 1 97 ? 2.012 -8.817 -13.322 1.00 86.69 97 SER A O 1
ATOM 764 N N . VAL A 1 98 ? 2.106 -6.855 -12.233 1.00 88.38 98 VAL A N 1
ATOM 765 C CA . VAL A 1 98 ? 1.700 -7.347 -10.914 1.00 88.38 98 VAL A CA 1
ATOM 766 C C . VAL A 1 98 ? 0.545 -6.514 -10.374 1.00 88.38 98 VAL A C 1
ATOM 768 O O . VAL A 1 98 ? 0.576 -5.279 -10.434 1.00 88.38 98 VAL A O 1
ATOM 771 N N . TYR A 1 99 ? -0.438 -7.215 -9.816 1.00 90.62 99 TYR A N 1
ATOM 772 C CA . TYR A 1 99 ? -1.599 -6.681 -9.117 1.00 90.62 99 TYR A CA 1
ATOM 773 C C . TYR A 1 99 ? -1.786 -7.431 -7.795 1.00 90.62 99 TYR A C 1
ATOM 775 O O . TYR A 1 99 ? -1.645 -8.654 -7.753 1.00 90.62 99 TYR A O 1
ATOM 783 N N . ALA A 1 100 ? -2.119 -6.704 -6.731 1.00 91.75 100 ALA A N 1
ATOM 784 C CA . ALA A 1 100 ? -2.383 -7.270 -5.414 1.00 91.75 100 ALA A CA 1
ATOM 785 C C . ALA A 1 100 ? -3.606 -6.613 -4.762 1.00 91.75 100 ALA A C 1
ATOM 787 O O . ALA A 1 100 ? -3.877 -5.429 -4.980 1.00 91.75 100 ALA A O 1
ATOM 788 N N . ARG A 1 101 ? -4.328 -7.383 -3.938 1.00 93.12 101 ARG A N 1
ATOM 789 C CA . ARG A 1 101 ? -5.496 -6.927 -3.175 1.00 93.12 101 ARG A CA 1
ATOM 790 C C . ARG A 1 101 ? -5.472 -7.493 -1.757 1.00 93.12 101 ARG A C 1
ATOM 792 O O . ARG A 1 101 ? -5.112 -8.655 -1.579 1.00 93.12 101 ARG A O 1
ATOM 799 N N . ALA A 1 102 ? -5.914 -6.680 -0.800 1.00 85.81 102 ALA A N 1
ATOM 800 C CA . ALA A 1 102 ? -6.178 -7.046 0.587 1.00 85.81 102 ALA A CA 1
ATOM 801 C C . ALA A 1 102 ? -7.499 -6.441 1.086 1.00 85.81 102 ALA A C 1
ATOM 803 O O . ALA A 1 102 ? -7.879 -5.345 0.602 1.00 85.81 102 ALA A O 1
#

pLDDT: mean 74.43, std 15.34, range [35.31, 93.12]

Radius of gyration: 15.37 Å; chains: 1; bounding box: 33×36×44 Å

Secondary structure (DSSP, 8-state):
-------SS--EEEEETTEEEEE------TTS---SS---S--S--S-HHHHHHHHHHHHHHHHTS---GGGTT--PPEEEEETTEEEEEEE-TTSS-EEE-

Sequence (102 aa):
MDFITRYRQPSLVESQAGLMLVFLASTGLAGEPQPAVLPAIFSGEIAQPLVFRNLLLGLRQTVESRFYRPDLWRLLDPVITSGHRLLRMECFSSCASVYARA